Protein AF-A0A7Y3DXK6-F1 (afdb_monomer_lite)

Sequence (79 aa):
MKKLILLLVICITTSVVYSQKDREQKLNKETNLIEVTEYHDNGLVSQEGTFNLEGELHGEWVSYNDQGEKISRGSYLNG

Foldseek 3Di:
DVVVVVVVVVVVVVVVVVPPQDKDWDQDPVVQWIWIWGADPVRATAKTAIDHPVRHGAAKIWGADPVNHTPDIDHDDPD

Radius of gyration: 18.22 Å; chains: 1; bounding box: 48×20×46 Å

Structure (mmCIF, N/CA/C/O backbone):
data_AF-A0A7Y3DXK6-F1
#
_entry.id   AF-A0A7Y3DXK6-F1
#
loop_
_atom_site.group_PDB
_atom_site.id
_atom_site.type_symbol
_atom_site.label_atom_id
_atom_site.label_alt_id
_atom_site.label_comp_id
_atom_site.label_asym_id
_atom_site.label_entity_id
_atom_site.label_seq_id
_atom_site.pdbx_PDB_ins_code
_atom_site.Cartn_x
_atom_site.Cartn_y
_atom_site.Cartn_z
_atom_site.occupancy
_atom_site.B_iso_or_equiv
_atom_site.auth_seq_id
_atom_site.auth_comp_id
_atom_site.auth_asym_id
_atom_site.auth_atom_id
_atom_site.pdbx_PDB_model_num
ATOM 1 N N . MET A 1 1 ? -36.120 -3.858 -31.932 1.00 60.38 1 MET A N 1
ATOM 2 C CA . MET A 1 1 ? -35.950 -2.980 -30.750 1.00 60.38 1 MET A CA 1
ATOM 3 C C . MET A 1 1 ? -35.457 -3.735 -29.516 1.00 60.38 1 MET A C 1
ATOM 5 O O . MET A 1 1 ? -34.384 -3.405 -29.045 1.00 60.38 1 MET A O 1
ATOM 9 N N . LYS A 1 2 ? -36.126 -4.806 -29.048 1.00 52.69 2 LYS A N 1
ATOM 10 C CA . LYS A 1 2 ? -35.660 -5.602 -27.883 1.00 52.69 2 LYS A CA 1
ATOM 11 C C . LYS A 1 2 ? -34.234 -6.177 -28.028 1.00 52.69 2 LYS A C 1
ATOM 13 O O . LYS A 1 2 ? -33.444 -6.076 -27.103 1.00 52.69 2 LYS A O 1
ATOM 18 N N . LYS A 1 3 ? -33.878 -6.699 -29.213 1.00 56.09 3 LYS A N 1
ATOM 19 C CA . LYS A 1 3 ? -32.518 -7.203 -29.509 1.00 56.09 3 LYS A CA 1
ATOM 20 C C . LYS A 1 3 ? -31.447 -6.099 -29.540 1.00 56.09 3 LYS A C 1
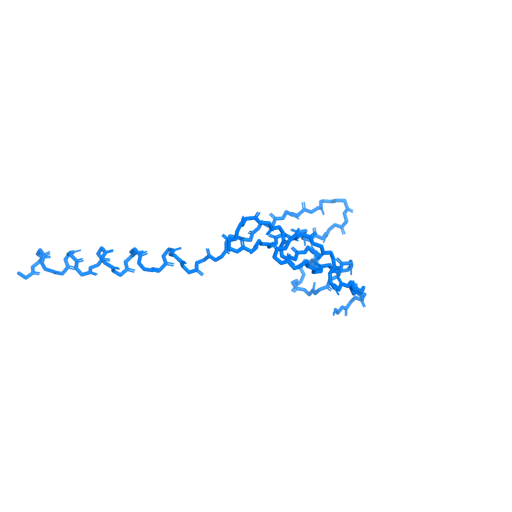ATOM 22 O O . LYS A 1 3 ? -30.304 -6.357 -29.198 1.00 56.09 3 LYS A O 1
ATOM 27 N N . LEU A 1 4 ? -31.834 -4.877 -29.918 1.00 61.84 4 LEU A N 1
ATOM 28 C CA . LEU A 1 4 ? -30.938 -3.717 -29.969 1.00 61.84 4 LEU A CA 1
ATOM 29 C C . LEU A 1 4 ? -30.659 -3.176 -28.558 1.00 61.84 4 LEU A C 1
ATOM 31 O O . LEU A 1 4 ? -29.527 -2.833 -28.247 1.00 61.84 4 LEU A O 1
ATOM 35 N N . ILE A 1 5 ? -31.677 -3.184 -27.690 1.00 65.81 5 ILE A N 1
ATOM 36 C CA . ILE A 1 5 ? -31.541 -2.838 -26.268 1.00 65.81 5 ILE A CA 1
ATOM 37 C C . ILE A 1 5 ? -30.632 -3.852 -25.555 1.00 65.81 5 ILE A C 1
ATOM 39 O O . ILE A 1 5 ? -29.758 -3.450 -24.799 1.00 65.81 5 ILE A O 1
ATOM 43 N N . LEU A 1 6 ? -30.773 -5.151 -25.848 1.00 63.03 6 LEU A N 1
ATOM 44 C CA . LEU A 1 6 ? -29.920 -6.193 -25.262 1.00 63.03 6 LEU A CA 1
ATOM 45 C C . LEU A 1 6 ? -28.436 -6.042 -25.657 1.00 63.03 6 LEU A C 1
ATOM 47 O O . LEU A 1 6 ? -27.566 -6.191 -24.808 1.00 63.03 6 LEU A O 1
ATOM 51 N N . LEU A 1 7 ? -28.147 -5.694 -26.918 1.00 62.69 7 LEU A N 1
ATOM 52 C CA . LEU A 1 7 ? -26.782 -5.421 -27.395 1.00 62.69 7 LEU A CA 1
ATOM 53 C C . LEU A 1 7 ? -26.152 -4.195 -26.715 1.00 62.69 7 LEU A C 1
ATOM 55 O O . LEU A 1 7 ? -24.982 -4.232 -26.347 1.00 62.69 7 LEU A O 1
ATOM 59 N N . LEU A 1 8 ? -26.935 -3.134 -26.501 1.00 61.81 8 LEU A N 1
ATOM 60 C CA . LEU A 1 8 ? -26.484 -1.922 -25.808 1.00 61.81 8 LEU A CA 1
ATOM 61 C C . LEU A 1 8 ? -26.111 -2.190 -24.344 1.00 61.81 8 LEU A C 1
ATOM 63 O O . LEU A 1 8 ? -25.112 -1.662 -23.865 1.00 61.81 8 LEU A O 1
ATOM 67 N N . VAL A 1 9 ? -26.866 -3.048 -23.652 1.00 64.94 9 VAL A N 1
ATOM 68 C CA . VAL A 1 9 ? -26.574 -3.435 -22.262 1.00 64.94 9 VAL A CA 1
ATOM 69 C C . VAL A 1 9 ? -25.257 -4.210 -22.163 1.00 64.94 9 VAL A C 1
ATOM 71 O O . VAL A 1 9 ? -24.459 -3.927 -21.275 1.00 64.94 9 VAL A O 1
ATOM 74 N N . ILE A 1 10 ? -24.979 -5.121 -23.103 1.00 62.56 10 ILE A N 1
ATOM 75 C CA . ILE A 1 10 ? -23.731 -5.904 -23.116 1.00 62.56 10 ILE A CA 1
ATOM 76 C C . ILE A 1 10 ? -22.505 -4.987 -23.273 1.00 62.56 10 ILE A C 1
ATOM 78 O O . ILE A 1 10 ? -21.558 -5.105 -22.497 1.00 62.56 10 ILE A O 1
ATOM 82 N N . CYS A 1 11 ? -22.545 -4.017 -24.195 1.00 60.59 11 CYS A N 1
ATOM 83 C CA . CYS A 1 11 ? -21.436 -3.076 -24.405 1.00 60.59 11 CYS A CA 1
ATOM 84 C C . CYS A 1 11 ? -21.141 -2.200 -23.175 1.00 60.59 11 CYS A C 1
ATOM 86 O O . CYS A 1 11 ? -19.980 -1.899 -22.894 1.00 60.59 11 CYS A O 1
ATOM 88 N N . ILE A 1 12 ? -22.179 -1.801 -22.432 1.00 60.91 12 ILE A N 1
ATOM 89 C CA . ILE A 1 12 ? -22.027 -1.002 -21.208 1.00 60.91 12 ILE A CA 1
ATOM 90 C C . ILE A 1 12 ? -21.439 -1.858 -20.078 1.00 60.91 12 ILE A C 1
ATOM 92 O O . ILE A 1 12 ? -20.600 -1.381 -19.324 1.00 60.91 12 ILE A O 1
ATOM 96 N N . THR A 1 13 ? -21.818 -3.136 -19.969 1.00 59.56 13 THR A N 1
ATOM 97 C CA . THR A 1 13 ? -21.249 -4.013 -18.931 1.00 59.56 13 THR A CA 1
ATOM 98 C C . THR A 1 13 ? -19.775 -4.331 -19.158 1.00 59.56 13 THR A C 1
ATOM 100 O O . THR A 1 13 ? -19.032 -4.435 -18.189 1.00 59.56 13 THR A O 1
ATOM 103 N N . THR A 1 14 ? -19.319 -4.429 -20.411 1.00 57.66 14 THR A N 1
ATOM 104 C CA . THR A 1 14 ? -17.907 -4.714 -20.693 1.00 57.66 14 THR A CA 1
ATOM 105 C C . THR A 1 14 ? -16.991 -3.552 -20.330 1.00 57.66 14 THR A C 1
ATOM 107 O O . THR A 1 14 ? -15.915 -3.794 -19.806 1.00 57.66 14 THR A O 1
ATOM 110 N N . SER A 1 15 ? -17.399 -2.296 -20.542 1.00 57.62 15 SER A N 1
ATOM 111 C CA . SER A 1 15 ? -16.538 -1.136 -20.261 1.00 57.62 15 SER A CA 1
ATOM 112 C C . SER A 1 15 ? -16.352 -0.857 -18.766 1.00 57.62 15 SER A C 1
ATOM 114 O O . SER A 1 15 ? -15.292 -0.384 -18.369 1.00 57.62 15 SER A O 1
ATOM 116 N N . VAL A 1 16 ? -17.343 -1.179 -17.928 1.00 58.62 16 VAL A N 1
ATOM 117 C CA . VAL A 1 16 ? -17.283 -0.942 -16.473 1.00 58.62 16 VAL A CA 1
ATOM 118 C C . VAL A 1 16 ? -16.306 -1.894 -15.770 1.00 58.62 16 VAL A C 1
ATOM 120 O O . VAL A 1 16 ? -15.718 -1.525 -14.755 1.00 58.62 16 VAL A O 1
ATOM 123 N N . VAL A 1 17 ? -16.082 -3.094 -16.315 1.00 58.34 17 VAL A N 1
ATOM 124 C CA . VAL A 1 17 ? -15.169 -4.083 -15.713 1.00 58.34 17 VAL A CA 1
ATOM 125 C C . VAL A 1 17 ? -13.699 -3.678 -15.885 1.00 58.34 17 VAL A C 1
ATOM 127 O O . VAL A 1 17 ? -12.906 -3.901 -14.981 1.00 58.34 17 VAL A O 1
ATOM 130 N N . TYR A 1 18 ? -13.336 -3.003 -16.981 1.00 56.97 18 TYR A N 1
ATOM 131 C CA . TYR A 1 18 ? -11.942 -2.619 -17.262 1.00 56.97 18 TYR A CA 1
ATOM 132 C C . TYR A 1 18 ? -11.403 -1.451 -16.415 1.00 56.97 18 TYR A C 1
ATOM 134 O O . TYR A 1 18 ? -10.230 -1.116 -16.542 1.00 56.97 18 TYR A O 1
ATOM 142 N N . SER A 1 19 ? -12.224 -0.812 -15.573 1.00 56.22 19 SER A N 1
ATOM 143 C CA . SER A 1 19 ? -11.799 0.347 -14.768 1.00 56.22 19 SER A CA 1
ATOM 144 C C . SER A 1 19 ? -11.558 0.034 -13.289 1.00 56.22 19 SER A C 1
ATOM 146 O O . SER A 1 19 ? -11.096 0.915 -12.561 1.00 56.22 19 SER A O 1
ATOM 148 N N . GLN A 1 20 ? -11.886 -1.170 -12.815 1.00 61.12 20 GLN A N 1
ATOM 149 C CA . GLN A 1 20 ? -11.542 -1.570 -11.451 1.00 61.12 20 GLN A CA 1
ATOM 150 C C . GLN A 1 20 ? -10.091 -2.040 -11.447 1.00 61.12 20 GLN A C 1
ATOM 152 O O . GLN A 1 20 ? -9.786 -3.136 -11.898 1.00 61.12 20 GLN A O 1
ATOM 157 N N . LYS A 1 21 ? -9.192 -1.166 -10.989 1.00 64.62 21 LYS A N 1
ATOM 158 C CA . LYS A 1 21 ? -7.797 -1.521 -10.731 1.00 64.62 21 LYS A CA 1
ATOM 159 C C . LYS A 1 21 ? -7.791 -2.534 -9.585 1.00 64.62 21 LYS A C 1
ATOM 161 O O . LYS A 1 21 ? -8.326 -2.234 -8.516 1.00 64.62 21 LYS A O 1
ATOM 166 N N . ASP A 1 22 ? -7.260 -3.729 -9.825 1.00 68.00 22 ASP A N 1
ATOM 167 C CA . ASP A 1 22 ? -7.240 -4.798 -8.829 1.00 68.00 22 ASP A CA 1
ATOM 168 C C . ASP A 1 22 ? -6.407 -4.352 -7.616 1.00 68.00 22 ASP A C 1
ATOM 170 O O . ASP A 1 22 ? -5.199 -4.125 -7.708 1.00 68.00 22 ASP A O 1
ATOM 174 N N . ARG A 1 23 ? -7.081 -4.176 -6.477 1.00 80.62 23 ARG A N 1
ATOM 175 C CA . ARG A 1 23 ? -6.472 -3.892 -5.176 1.00 80.62 23 ARG A CA 1
ATOM 176 C C . ARG A 1 23 ? -6.700 -5.094 -4.280 1.00 80.62 23 ARG A C 1
ATOM 178 O O . ARG A 1 23 ? -7.846 -5.427 -3.968 1.00 80.62 23 ARG A O 1
ATOM 185 N N . GLU A 1 24 ? -5.618 -5.705 -3.827 1.00 89.50 24 GLU A N 1
ATOM 186 C CA . GLU A 1 24 ? -5.687 -6.773 -2.839 1.00 89.50 24 GLU A CA 1
ATOM 187 C C . GLU A 1 24 ? -5.843 -6.166 -1.442 1.00 89.50 24 GLU A C 1
ATOM 189 O O . GLU A 1 24 ? -5.180 -5.187 -1.096 1.00 89.50 24 GLU A O 1
ATOM 194 N N . GLN A 1 25 ? -6.763 -6.721 -0.647 1.00 92.50 25 GLN A N 1
ATOM 195 C CA . GLN A 1 25 ? -7.007 -6.287 0.728 1.00 92.50 25 GLN A CA 1
ATOM 196 C C . GLN A 1 25 ? -7.131 -7.494 1.651 1.00 92.50 25 GLN A C 1
ATOM 198 O O . GLN A 1 25 ? -7.863 -8.443 1.355 1.00 92.50 25 GLN A O 1
ATOM 203 N N . LYS A 1 26 ? -6.460 -7.443 2.802 1.00 94.56 26 LYS A N 1
ATOM 204 C CA . LYS A 1 26 ? -6.475 -8.518 3.793 1.00 94.56 26 LYS A CA 1
ATOM 205 C C . LYS A 1 26 ? -6.536 -7.949 5.204 1.00 94.56 26 LYS A C 1
ATOM 207 O O . LYS A 1 26 ? -5.668 -7.192 5.617 1.00 94.56 26 LYS A O 1
ATOM 212 N N . LEU A 1 27 ? -7.537 -8.366 5.978 1.00 95.12 27 LEU A N 1
ATOM 213 C CA . LEU A 1 27 ? -7.587 -8.049 7.404 1.00 95.12 27 LEU A CA 1
ATOM 214 C C . LEU A 1 27 ? -6.564 -8.898 8.168 1.00 95.12 27 LEU A C 1
ATOM 216 O O . LEU A 1 27 ? -6.679 -10.128 8.230 1.00 95.12 27 LEU A O 1
ATOM 220 N N . ASN A 1 28 ? -5.608 -8.233 8.803 1.00 94.12 28 ASN A N 1
ATOM 221 C CA . ASN A 1 28 ? -4.717 -8.834 9.776 1.00 94.12 28 ASN A CA 1
ATOM 222 C C . ASN A 1 28 ? -5.416 -8.880 11.145 1.00 94.12 28 ASN A C 1
ATOM 224 O O . ASN A 1 28 ? -5.659 -7.856 11.780 1.00 94.12 28 ASN A O 1
ATOM 228 N N . LYS A 1 29 ? -5.759 -10.090 11.600 1.00 93.94 29 LYS A N 1
ATOM 229 C CA . LYS A 1 29 ? -6.496 -10.307 12.858 1.00 93.94 29 LYS A CA 1
ATOM 230 C C . LYS A 1 29 ? -5.660 -10.065 14.117 1.00 93.94 29 LYS A C 1
ATOM 232 O O . LYS A 1 29 ? -6.232 -9.964 15.196 1.00 93.94 29 LYS A O 1
ATOM 237 N N . GLU A 1 30 ? -4.336 -10.022 13.999 1.00 94.38 30 GLU A N 1
ATOM 238 C CA . GLU A 1 30 ? -3.440 -9.791 15.135 1.00 94.38 30 GLU A CA 1
ATOM 239 C C . GLU A 1 30 ? -3.267 -8.293 15.391 1.00 94.38 30 GLU A C 1
ATOM 241 O O . GLU A 1 30 ? -3.300 -7.854 16.538 1.00 94.38 30 GLU A O 1
ATOM 246 N N . THR A 1 31 ? -3.133 -7.502 14.322 1.00 92.19 31 THR A N 1
ATOM 247 C CA . THR A 1 31 ? -2.937 -6.047 14.405 1.00 92.19 31 THR A CA 1
ATOM 248 C C . THR A 1 31 ? -4.233 -5.244 14.291 1.0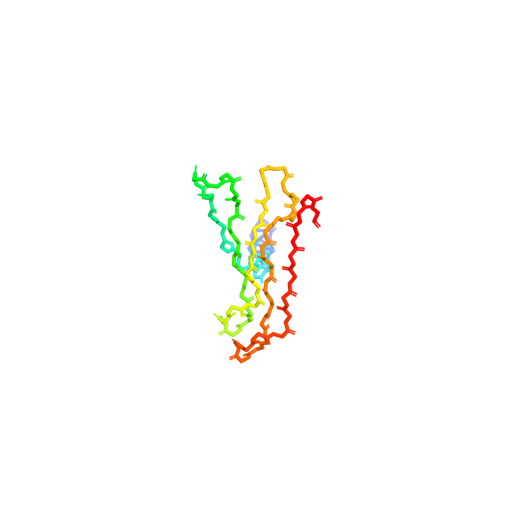0 92.19 31 THR A C 1
ATOM 250 O O . THR A 1 31 ? -4.235 -4.064 14.627 1.00 92.19 31 THR A O 1
ATOM 253 N N . ASN A 1 32 ? -5.335 -5.865 13.854 1.00 93.94 32 ASN A N 1
ATOM 254 C CA . ASN A 1 32 ? -6.593 -5.199 13.485 1.00 93.94 32 ASN A CA 1
ATOM 255 C C . ASN A 1 32 ? -6.422 -4.136 12.388 1.00 93.94 32 ASN A C 1
ATOM 257 O O . ASN A 1 32 ? -7.137 -3.138 12.365 1.00 93.94 32 ASN A O 1
ATOM 261 N N . LEU A 1 33 ? -5.483 -4.362 11.469 1.00 94.44 33 LEU A N 1
ATOM 262 C CA . LEU A 1 33 ? -5.248 -3.495 10.319 1.00 94.44 33 LEU A CA 1
ATOM 263 C C . LEU A 1 33 ? -5.631 -4.200 9.020 1.00 94.44 33 LEU A C 1
ATOM 265 O O . LEU A 1 33 ? -5.492 -5.417 8.884 1.00 94.44 33 LEU A O 1
ATOM 269 N N . ILE A 1 34 ? -6.100 -3.425 8.051 1.00 95.50 34 ILE A N 1
ATOM 270 C CA . ILE A 1 34 ? -6.374 -3.878 6.691 1.00 95.50 34 ILE A CA 1
ATOM 271 C C . ILE A 1 34 ? -5.112 -3.626 5.869 1.00 95.50 34 ILE A C 1
ATOM 273 O O . ILE A 1 34 ? -4.796 -2.483 5.552 1.00 95.50 34 ILE A O 1
ATOM 277 N N . GLU A 1 35 ? -4.389 -4.692 5.544 1.00 96.19 35 GLU A N 1
ATOM 278 C CA . GLU A 1 35 ? -3.237 -4.679 4.641 1.00 96.19 35 GLU A CA 1
ATOM 279 C C . GLU A 1 35 ? -3.716 -4.540 3.201 1.00 96.19 35 GLU A C 1
ATOM 281 O O . GLU A 1 35 ? -4.702 -5.167 2.799 1.00 96.19 35 GLU A O 1
ATOM 286 N N . VAL A 1 36 ? -3.029 -3.698 2.438 1.00 95.31 36 VAL A N 1
ATOM 287 C CA . VAL A 1 36 ? -3.406 -3.317 1.084 1.00 95.31 36 VAL A CA 1
ATOM 288 C C . VAL A 1 36 ? -2.197 -3.384 0.176 1.00 95.31 36 VAL A C 1
ATOM 290 O O . VAL A 1 36 ? -1.150 -2.822 0.500 1.00 95.31 36 VAL A O 1
ATOM 293 N N . THR A 1 37 ? -2.395 -3.993 -0.989 1.00 95.44 37 THR A N 1
ATOM 294 C CA . THR A 1 37 ? -1.427 -3.995 -2.083 1.00 95.44 37 THR A CA 1
ATOM 295 C C . THR A 1 37 ? -2.124 -3.549 -3.360 1.00 95.44 37 THR A C 1
ATOM 297 O O . THR A 1 37 ? -3.158 -4.094 -3.756 1.00 95.44 37 THR A O 1
ATOM 300 N N . GLU A 1 38 ? -1.558 -2.534 -3.997 1.00 93.50 38 GLU A N 1
ATOM 301 C CA . GLU A 1 38 ? -1.984 -2.038 -5.300 1.00 93.50 38 GLU A CA 1
ATOM 302 C C . GLU A 1 38 ? -0.899 -2.321 -6.335 1.00 93.50 38 GLU A C 1
ATOM 304 O O . GLU A 1 38 ? 0.294 -2.343 -6.019 1.00 93.50 38 GLU A O 1
ATOM 309 N N . TYR A 1 39 ? -1.312 -2.506 -7.587 1.00 93.44 39 TYR A N 1
ATOM 310 C CA . TYR A 1 39 ? -0.421 -2.874 -8.685 1.00 93.44 39 TYR A CA 1
ATOM 311 C C . TYR A 1 39 ? -0.397 -1.801 -9.774 1.00 93.44 39 TYR A C 1
ATOM 313 O O . TYR A 1 39 ? -1.349 -1.042 -9.971 1.00 93.44 39 TYR A O 1
ATOM 321 N N . HIS A 1 40 ? 0.732 -1.711 -10.463 1.00 91.94 40 HIS A N 1
ATOM 322 C CA . HIS A 1 40 ? 0.885 -1.016 -11.733 1.00 91.94 40 HIS A CA 1
ATOM 323 C C . HIS A 1 40 ? 0.256 -1.839 -12.856 1.00 91.94 40 HIS A C 1
ATOM 325 O O . HIS A 1 40 ? 0.008 -3.035 -12.710 1.00 91.94 40 HIS A O 1
ATOM 331 N N . ASP A 1 41 ? 0.062 -1.222 -14.019 1.00 90.56 41 ASP A N 1
ATOM 332 C CA . ASP A 1 41 ? -0.534 -1.893 -15.183 1.00 90.56 41 ASP A CA 1
ATOM 333 C C . ASP A 1 41 ? 0.339 -3.054 -15.705 1.00 90.56 41 ASP A C 1
ATOM 335 O O . ASP A 1 41 ? -0.144 -3.949 -16.395 1.00 90.56 41 ASP A O 1
ATOM 339 N N . ASN A 1 42 ? 1.631 -3.063 -15.353 1.00 90.56 42 ASN A N 1
ATOM 340 C CA . ASN A 1 42 ? 2.565 -4.149 -15.653 1.00 90.56 42 ASN A CA 1
ATOM 341 C C . ASN A 1 42 ? 2.524 -5.310 -14.636 1.00 90.56 42 ASN A C 1
ATOM 343 O O . ASN A 1 42 ? 3.312 -6.248 -14.757 1.00 90.56 42 ASN A O 1
ATOM 347 N N . GLY A 1 43 ? 1.636 -5.246 -13.638 1.00 90.62 43 GLY A N 1
ATOM 348 C CA . GLY A 1 43 ? 1.470 -6.260 -12.596 1.00 90.62 43 GLY A CA 1
ATOM 349 C C . GLY A 1 43 ? 2.502 -6.202 -11.466 1.00 90.62 43 GLY A C 1
ATOM 350 O O . GLY A 1 43 ? 2.442 -7.031 -10.561 1.00 90.62 43 GLY A O 1
ATOM 351 N N . LEU A 1 44 ? 3.443 -5.251 -11.482 1.00 94.50 44 LEU A N 1
ATOM 352 C CA . LEU A 1 44 ? 4.332 -5.009 -10.344 1.00 94.50 44 LEU A CA 1
ATOM 353 C C . LEU A 1 44 ? 3.613 -4.199 -9.269 1.00 94.50 44 LEU A C 1
ATOM 355 O O . LEU A 1 44 ? 2.705 -3.428 -9.565 1.00 94.50 44 LEU A O 1
ATOM 359 N N . VAL A 1 45 ? 4.032 -4.359 -8.017 1.00 95.06 45 VAL A N 1
ATOM 360 C CA . VAL A 1 45 ? 3.489 -3.581 -6.899 1.00 95.06 45 VAL A CA 1
ATOM 361 C C . VAL A 1 45 ? 3.730 -2.096 -7.154 1.00 95.06 45 VAL A C 1
ATOM 363 O O . VAL A 1 45 ? 4.845 -1.693 -7.477 1.00 95.06 45 VAL A O 1
ATOM 366 N N . SER A 1 46 ? 2.681 -1.293 -6.997 1.00 95.69 46 SER A N 1
ATOM 367 C CA . SER A 1 46 ? 2.743 0.164 -7.048 1.00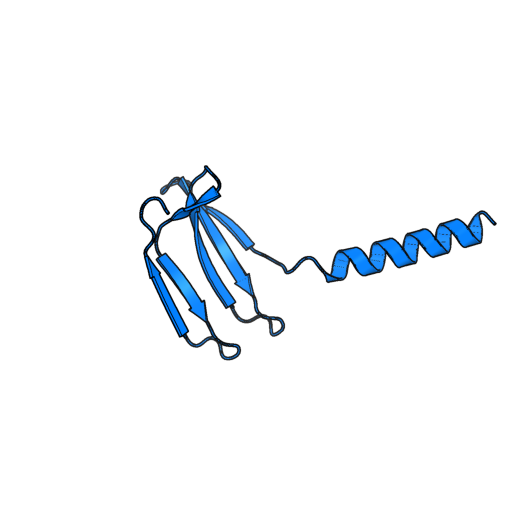 95.69 46 SER A CA 1
ATOM 368 C C . SER A 1 46 ? 2.739 0.776 -5.658 1.00 95.69 46 SER A C 1
ATOM 370 O O . SER A 1 46 ? 3.496 1.717 -5.403 1.00 95.69 46 SER A O 1
ATOM 372 N N . GLN A 1 47 ? 1.932 0.231 -4.745 1.00 95.69 47 GLN A N 1
ATOM 373 C CA . GLN A 1 47 ? 1.811 0.702 -3.371 1.00 95.69 47 GLN A CA 1
ATOM 374 C C . GLN A 1 47 ? 1.501 -0.445 -2.412 1.00 95.69 47 GLN A C 1
ATOM 376 O O . GLN A 1 47 ? 0.745 -1.359 -2.736 1.00 95.69 47 GLN A O 1
ATOM 381 N N . GLU A 1 48 ? 2.058 -0.352 -1.211 1.00 96.44 48 GLU A N 1
ATOM 382 C CA . GLU A 1 48 ? 1.723 -1.209 -0.078 1.00 96.44 48 GLU A CA 1
ATOM 383 C C . GLU A 1 48 ? 1.500 -0.350 1.157 1.00 96.44 48 GLU A C 1
ATOM 385 O O . GLU A 1 48 ? 2.249 0.601 1.404 1.00 96.44 48 GLU A O 1
ATOM 390 N N . GLY A 1 49 ? 0.502 -0.711 1.954 1.00 95.62 49 GLY A N 1
ATOM 391 C CA . GLY A 1 49 ? 0.265 -0.050 3.225 1.00 95.62 49 GLY A CA 1
ATOM 392 C C . GLY A 1 49 ? -0.850 -0.682 4.034 1.00 95.62 49 GLY A C 1
ATOM 393 O O . GLY A 1 49 ? -1.364 -1.753 3.704 1.00 95.62 49 GLY A O 1
ATOM 394 N N . THR A 1 50 ? -1.218 -0.010 5.119 1.00 95.38 50 THR A N 1
ATOM 395 C CA . THR A 1 50 ? -2.294 -0.456 6.004 1.00 95.38 50 THR A CA 1
ATOM 396 C C . THR A 1 50 ? -3.314 0.642 6.274 1.00 95.38 50 THR A C 1
ATOM 398 O O . THR A 1 50 ? -2.983 1.829 6.297 1.00 95.38 50 THR A O 1
ATOM 401 N N . PHE A 1 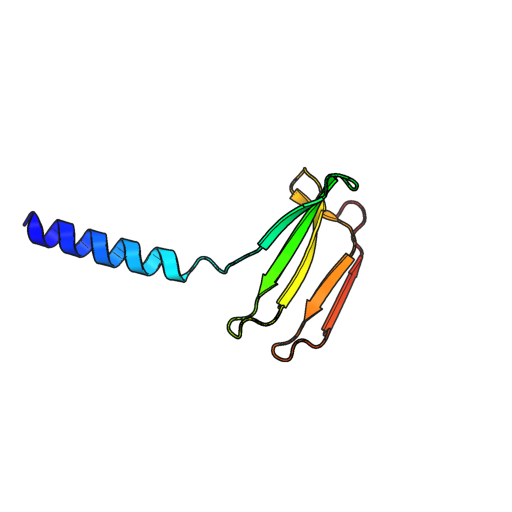51 ? -4.557 0.227 6.503 1.00 94.06 51 PHE A N 1
ATOM 402 C CA . PHE A 1 51 ? -5.619 1.061 7.060 1.00 94.06 51 PHE A CA 1
ATOM 403 C C . PHE A 1 51 ? -6.058 0.519 8.420 1.00 94.06 51 PHE A C 1
ATOM 405 O O . PHE A 1 51 ? -5.989 -0.690 8.657 1.00 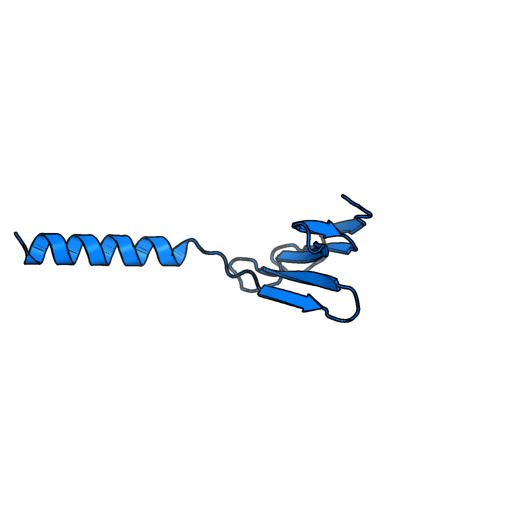94.06 51 PHE A O 1
ATOM 412 N N . ASN A 1 52 ? -6.540 1.389 9.305 1.00 93.69 52 ASN A N 1
ATOM 413 C CA . ASN A 1 52 ? -7.309 0.947 10.468 1.00 93.69 52 ASN A CA 1
ATOM 414 C C . ASN A 1 52 ? -8.719 0.477 10.049 1.00 93.69 52 ASN A C 1
ATOM 416 O O . ASN A 1 52 ? -9.088 0.505 8.870 1.00 93.69 52 ASN A O 1
ATOM 420 N N . LEU A 1 53 ? -9.511 0.006 11.014 1.00 91.75 53 LEU A N 1
ATOM 421 C CA . LEU A 1 53 ? -10.865 -0.496 10.749 1.00 91.75 53 LEU A CA 1
ATOM 422 C C . LEU A 1 53 ? -11.846 0.625 10.371 1.00 91.75 53 LEU A C 1
ATOM 424 O O . LEU A 1 53 ? -12.889 0.358 9.776 1.00 91.75 53 LEU A O 1
ATOM 428 N N . GLU A 1 54 ? -11.493 1.868 10.686 1.00 92.12 54 GLU A N 1
ATOM 429 C CA . GLU A 1 54 ? -12.204 3.093 10.341 1.00 92.12 54 GLU A CA 1
ATOM 430 C C . GLU A 1 54 ? -11.899 3.571 8.906 1.00 92.12 54 GLU A C 1
ATOM 432 O O . GLU A 1 54 ? -12.586 4.455 8.394 1.00 92.12 54 GLU A O 1
ATOM 437 N N . GLY A 1 55 ? -10.924 2.953 8.225 1.00 90.06 55 GLY A N 1
ATOM 438 C CA . GLY A 1 55 ? -10.535 3.275 6.850 1.00 90.06 55 GLY A CA 1
ATOM 439 C C . GLY A 1 55 ? -9.530 4.424 6.726 1.00 90.06 55 GLY A C 1
ATOM 440 O O . GLY A 1 55 ? -9.345 4.958 5.632 1.00 90.06 55 GLY A O 1
ATOM 441 N N . GLU A 1 56 ? -8.877 4.806 7.818 1.00 92.69 56 GLU A N 1
ATOM 442 C CA . GLU A 1 56 ? -7.808 5.804 7.863 1.00 92.69 56 GLU A CA 1
ATOM 443 C C . GLU A 1 56 ? -6.450 5.137 7.640 1.00 92.69 56 GLU A C 1
ATOM 445 O O . GLU A 1 56 ? -6.260 3.967 7.984 1.00 92.69 56 GLU A O 1
ATOM 450 N N . LEU A 1 57 ? -5.502 5.874 7.055 1.00 92.50 57 LEU A N 1
ATOM 451 C CA . LEU A 1 57 ? -4.136 5.392 6.883 1.00 92.50 57 LEU A CA 1
ATOM 452 C C . LEU A 1 57 ? -3.538 5.037 8.257 1.00 92.50 57 LEU A C 1
ATOM 454 O O . LEU A 1 57 ? -3.833 5.631 9.296 1.00 92.50 57 LEU A O 1
ATOM 458 N N . HIS A 1 58 ? -2.740 3.978 8.276 1.00 94.50 58 HIS A N 1
ATOM 459 C CA . HIS A 1 58 ? -2.037 3.550 9.472 1.00 94.50 58 HIS A CA 1
ATOM 460 C C . HIS 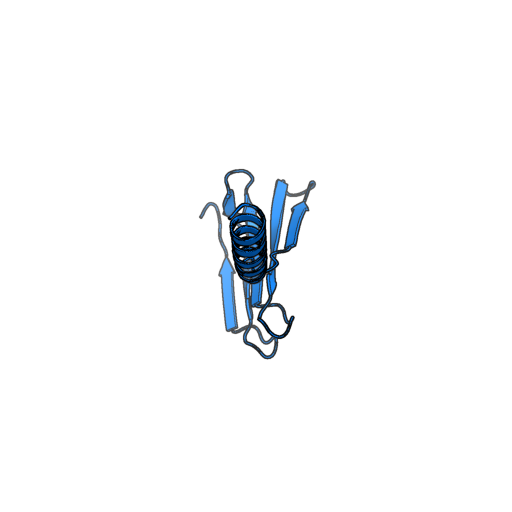A 1 58 ? -0.771 2.798 9.079 1.00 94.50 58 HIS A C 1
ATOM 462 O O . HIS A 1 58 ? -0.704 2.204 8.003 1.00 94.50 58 HIS A O 1
ATOM 468 N N . GLY A 1 59 ? 0.223 2.776 9.959 1.00 90.88 59 GLY A N 1
ATOM 469 C CA . GLY A 1 59 ? 1.448 2.015 9.761 1.00 90.88 59 GLY A CA 1
ATOM 470 C C . GLY A 1 59 ? 2.329 2.568 8.641 1.00 90.88 59 GLY A C 1
ATOM 471 O O . GLY A 1 59 ? 2.387 3.769 8.391 1.00 90.88 59 GLY A O 1
ATOM 472 N N . GLU A 1 60 ? 3.074 1.681 7.996 1.00 94.06 60 GLU A N 1
ATOM 473 C CA . GLU A 1 60 ? 4.026 2.052 6.954 1.00 94.06 60 GLU A CA 1
ATOM 474 C C . GLU A 1 60 ? 3.358 2.022 5.587 1.00 94.06 60 GLU A C 1
ATOM 476 O O . GLU A 1 60 ? 2.687 1.055 5.241 1.00 94.06 60 GLU A O 1
ATOM 481 N N . TRP A 1 61 ? 3.606 3.058 4.798 1.00 96.06 61 TRP A N 1
ATOM 482 C CA . TRP A 1 61 ? 3.188 3.156 3.410 1.00 96.06 61 TRP A CA 1
ATOM 483 C C . TRP A 1 61 ? 4.410 3.260 2.522 1.00 96.06 61 TRP A C 1
ATOM 485 O O . TRP A 1 61 ? 5.288 4.093 2.747 1.00 96.06 61 TRP A O 1
ATOM 495 N N . VAL A 1 62 ? 4.476 2.411 1.506 1.00 97.69 62 VAL A N 1
ATOM 496 C CA . VAL A 1 62 ? 5.592 2.353 0.566 1.00 97.69 62 VAL A CA 1
ATOM 497 C C . VAL A 1 62 ? 5.034 2.456 -0.841 1.00 97.69 62 VAL A C 1
ATOM 499 O O . VAL A 1 62 ? 4.073 1.770 -1.177 1.00 97.69 62 VAL A O 1
ATOM 502 N N . SER A 1 63 ? 5.649 3.299 -1.669 1.00 96.88 63 SER A N 1
ATOM 503 C CA . SER A 1 63 ? 5.349 3.347 -3.098 1.00 96.88 63 SER A CA 1
ATOM 504 C C . SER A 1 63 ? 6.556 2.944 -3.929 1.00 96.88 63 SER A C 1
ATOM 506 O O . SER A 1 63 ? 7.714 3.139 -3.535 1.00 96.88 63 SER A O 1
ATOM 508 N N . TYR A 1 64 ? 6.261 2.385 -5.093 1.00 97.38 64 TYR A N 1
ATOM 509 C CA . TYR A 1 64 ? 7.220 1.784 -5.998 1.00 97.38 64 TYR A CA 1
ATOM 510 C C . TYR A 1 64 ? 7.050 2.368 -7.406 1.00 97.38 64 TYR A C 1
ATOM 512 O O . TYR A 1 64 ? 5.940 2.713 -7.814 1.00 97.38 64 TYR A O 1
ATOM 520 N N . ASN A 1 65 ? 8.138 2.480 -8.169 1.00 97.06 65 ASN A N 1
ATOM 521 C CA . ASN A 1 65 ? 8.070 2.830 -9.592 1.00 97.06 65 ASN A CA 1
ATOM 522 C C . ASN A 1 65 ? 7.657 1.624 -10.459 1.00 97.06 65 ASN A C 1
ATOM 524 O O . ASN A 1 65 ? 7.544 0.501 -9.971 1.00 97.06 65 ASN A O 1
ATOM 528 N N . ASP A 1 66 ? 7.505 1.844 -11.767 1.00 95.94 66 ASP A N 1
ATOM 529 C CA . ASP A 1 66 ? 7.160 0.801 -12.747 1.00 95.94 66 ASP A CA 1
ATOM 530 C C . ASP A 1 66 ? 8.223 -0.308 -12.883 1.00 95.94 66 ASP A C 1
ATOM 532 O O . ASP A 1 66 ? 8.009 -1.267 -13.615 1.00 95.94 66 ASP A O 1
ATOM 536 N N . GLN A 1 67 ? 9.382 -0.190 -12.227 1.00 97.00 67 GLN A N 1
ATOM 537 C CA . GLN A 1 67 ? 10.417 -1.230 -12.165 1.00 97.00 67 GLN A CA 1
ATOM 538 C C . GLN A 1 67 ? 10.399 -1.997 -10.831 1.00 97.00 67 GLN A C 1
ATOM 540 O O . GLN A 1 67 ? 11.213 -2.896 -10.627 1.00 97.00 67 GLN A O 1
ATOM 545 N N . GLY A 1 68 ? 9.477 -1.667 -9.918 1.00 95.25 68 GLY A N 1
ATOM 546 C CA . GLY A 1 68 ? 9.386 -2.263 -8.584 1.00 95.25 68 GLY A CA 1
ATOM 547 C C . GLY A 1 68 ? 10.390 -1.693 -7.575 1.00 95.25 68 GLY A C 1
ATOM 548 O O . GLY A 1 68 ? 10.593 -2.272 -6.508 1.00 95.25 68 GLY A O 1
ATOM 549 N N . GLU A 1 69 ? 11.035 -0.566 -7.878 1.00 97.62 69 GLU A N 1
ATOM 550 C CA . GLU A 1 69 ? 11.973 0.089 -6.966 1.00 97.62 69 GLU A CA 1
ATOM 551 C C . GLU A 1 69 ? 11.228 1.058 -6.049 1.00 97.62 69 GLU A C 1
ATOM 553 O O . GLU A 1 69 ? 10.378 1.826 -6.498 1.00 97.62 69 GLU A O 1
ATOM 558 N N . LYS A 1 70 ? 11.570 1.057 -4.757 1.00 97.38 70 LYS A N 1
ATOM 559 C CA . LYS A 1 70 ? 10.963 1.963 -3.774 1.00 97.38 70 LYS A CA 1
ATOM 560 C C . LYS A 1 70 ? 11.303 3.410 -4.109 1.00 97.38 70 LYS A C 1
ATOM 562 O O . LYS A 1 70 ? 12.477 3.773 -4.144 1.00 97.38 70 LYS A O 1
ATOM 567 N N . ILE A 1 71 ? 10.278 4.237 -4.273 1.00 97.12 71 ILE A N 1
ATOM 568 C CA . ILE A 1 71 ? 10.433 5.672 -4.547 1.00 97.12 71 ILE A CA 1
ATOM 569 C C . ILE A 1 71 ? 9.993 6.544 -3.377 1.00 97.12 71 ILE A C 1
ATOM 571 O O . ILE A 1 71 ? 10.489 7.660 -3.230 1.00 97.12 71 ILE A O 1
ATOM 575 N N . SER A 1 72 ? 9.105 6.049 -2.513 1.00 96.12 72 SER A N 1
ATOM 576 C CA . SER A 1 72 ? 8.754 6.749 -1.282 1.00 96.12 72 SER A CA 1
ATOM 577 C C . SER A 1 72 ? 8.390 5.790 -0.158 1.00 96.12 72 SER A C 1
ATOM 579 O O . SER A 1 72 ? 7.996 4.643 -0.381 1.00 96.12 72 SER A O 1
ATOM 581 N N . ARG A 1 73 ? 8.541 6.289 1.068 1.00 96.12 73 ARG A N 1
ATOM 582 C CA . ARG A 1 73 ? 8.104 5.633 2.292 1.00 96.12 73 ARG A CA 1
ATOM 583 C C . ARG A 1 73 ? 7.583 6.689 3.261 1.00 96.12 73 ARG A C 1
ATOM 585 O O . ARG A 1 73 ? 8.245 7.706 3.456 1.00 96.12 73 ARG A O 1
ATOM 592 N N . GLY A 1 74 ? 6.424 6.434 3.850 1.00 94.38 74 GLY A N 1
ATOM 593 C CA . GLY A 1 74 ? 5.806 7.253 4.884 1.00 94.38 74 GLY A CA 1
ATOM 594 C C . GLY A 1 74 ? 5.341 6.388 6.049 1.00 94.38 74 GLY A C 1
ATOM 595 O O . GLY A 1 74 ? 5.068 5.203 5.875 1.00 94.38 74 GLY A O 1
ATOM 596 N N . SER A 1 75 ? 5.261 6.994 7.227 1.00 92.50 75 SER A N 1
ATOM 597 C CA . SER A 1 75 ? 4.757 6.357 8.440 1.00 92.50 75 SER A CA 1
ATOM 598 C C . SER A 1 75 ? 3.575 7.159 8.950 1.00 92.50 75 SER A C 1
ATOM 600 O O . SER A 1 75 ? 3.646 8.384 9.059 1.00 92.50 75 SER A O 1
ATOM 602 N N . TYR A 1 76 ? 2.513 6.451 9.282 1.00 90.62 76 TYR A N 1
ATOM 603 C CA . TYR A 1 76 ? 1.201 6.998 9.553 1.00 90.62 76 TYR A CA 1
ATOM 604 C C . TYR A 1 76 ? 0.732 6.496 10.917 1.00 90.62 76 TYR A C 1
ATOM 606 O O . TYR A 1 76 ? 0.551 5.298 11.136 1.00 90.62 76 TYR A O 1
ATOM 614 N N . LEU A 1 77 ? 0.610 7.413 11.876 1.00 81.31 77 LEU A N 1
ATOM 615 C CA . LEU A 1 77 ? 0.161 7.110 13.231 1.00 81.31 77 LEU A CA 1
ATOM 616 C C . LEU A 1 77 ? -1.087 7.949 13.507 1.00 81.31 77 LEU A C 1
ATOM 618 O O . LEU A 1 77 ? -0.979 9.113 13.888 1.00 81.31 77 LEU A O 1
ATOM 622 N N . ASN A 1 78 ? -2.256 7.342 13.297 1.00 69.94 78 ASN A N 1
ATOM 623 C CA . ASN A 1 78 ? -3.573 7.998 13.358 1.00 69.94 78 ASN A CA 1
ATOM 624 C C . ASN A 1 78 ? -3.800 9.048 12.249 1.00 69.94 78 ASN A C 1
ATOM 626 O O . ASN A 1 78 ? -4.299 10.140 12.528 1.00 69.94 78 ASN A O 1
ATOM 630 N N . GLY A 1 79 ? -3.387 8.757 11.016 1.00 55.03 79 GLY A N 1
ATOM 631 C CA . GLY A 1 79 ? -3.529 9.650 9.860 1.00 55.03 79 GLY A CA 1
ATOM 632 C C . GLY A 1 79 ? -2.747 9.137 8.681 1.00 55.03 79 GLY A C 1
ATOM 633 O O . GLY A 1 79 ? -2.484 9.934 7.758 1.00 55.03 79 GLY A O 1
#

pLDDT: mean 83.75, std 15.63, range [52.69, 97.69]

Secondary structure (DSSP, 8-state):
-HHHHHHHHHHHHHHHHTT---EEEEEETTTTEEEEEEE-TTSSEEEEEEE-TTS-EEEEEEEE-TTS-EEEEEEES--